Protein AF-A0A947IZR8-F1 (afdb_monomer_lite)

Secondary structure (DSSP, 8-state):
-HHHHHHHHHHHHHHHHHHSSTTHHHHHHHHHHTS---HHHHHHHHHHHHHHHHHHHHHHHHHTT---HHHHHHHHHHHHHHHHHHHHHHHHS-HHHHHHHHHHHHHHHHHHHHTT-

Foldseek 3Di:
DPVVVVVLLVVLLVVCLVVVVLSLVSQQCCCCVVVVDQSLVSNVVSVVSSVVSNVVSVVVCVVVVNDDPVVVVVCVVVVVVCVVVVNVVLVVDDSVVSVVVVVVVVVVVVVVVVVVD

Sequence (117 aa):
MGAELLLLGILGGIVGGLLGVGGGTIYVPALVLIYNMPQQLAQGIALAVMVPMSILGSYSYFKKGSIRQDLFWELVIGSICGALLGASLATALPGVLLRKIFSAVLVVLGLKMLSGK

pLDDT: mean 90.29, std 5.96, range [51.53, 96.12]

Structure (mmCIF, N/CA/C/O backbone):
data_AF-A0A947IZR8-F1
#
_entry.id   AF-A0A947IZR8-F1
#
loop_
_atom_site.group_PDB
_atom_site.id
_atom_site.type_symbol
_atom_site.label_atom_id
_atom_site.label_alt_id
_atom_site.label_comp_id
_atom_site.label_asym_id
_atom_site.label_entity_id
_atom_site.label_seq_id
_atom_site.pdbx_PDB_ins_code
_atom_site.Cartn_x
_atom_site.Cartn_y
_atom_site.Cartn_z
_atom_site.occupancy
_atom_site.B_iso_or_equiv
_atom_site.auth_seq_id
_atom_site.auth_comp_id
_atom_site.auth_asym_id
_atom_site.auth_atom_id
_atom_site.pdbx_PDB_model_num
ATOM 1 N N . MET A 1 1 ? 7.523 17.108 -15.015 1.00 60.50 1 MET A N 1
ATOM 2 C CA . MET A 1 1 ? 7.860 16.022 -14.068 1.00 60.50 1 MET A CA 1
ATOM 3 C C . MET A 1 1 ? 7.533 16.340 -12.604 1.00 60.50 1 MET A C 1
ATOM 5 O O . MET A 1 1 ? 6.909 15.503 -11.974 1.00 60.50 1 MET A O 1
ATOM 9 N N . GLY A 1 2 ? 7.890 17.508 -12.039 1.00 71.88 2 GLY A N 1
ATOM 10 C CA . GLY A 1 2 ? 7.636 17.794 -10.608 1.00 71.88 2 GLY A CA 1
ATOM 11 C C . GLY A 1 2 ? 6.169 18.060 -10.228 1.00 71.88 2 GLY A C 1
ATOM 12 O O . GLY A 1 2 ? 5.638 17.429 -9.318 1.00 71.88 2 GLY A O 1
ATOM 13 N N . ALA A 1 3 ? 5.491 18.965 -10.942 1.00 86.12 3 ALA A N 1
ATOM 14 C CA . ALA A 1 3 ? 4.117 19.367 -10.609 1.00 86.12 3 ALA A CA 1
ATOM 15 C C . ALA A 1 3 ? 3.080 18.248 -10.840 1.00 86.12 3 ALA A C 1
ATOM 17 O O . ALA A 1 3 ? 2.122 18.118 -10.085 1.00 86.12 3 ALA A O 1
ATOM 18 N N . GLU A 1 4 ? 3.296 17.407 -11.851 1.00 89.31 4 GLU A N 1
ATOM 19 C CA . GLU A 1 4 ? 2.401 16.293 -12.192 1.00 89.31 4 GLU A CA 1
ATOM 20 C C . GLU A 1 4 ? 2.427 15.194 -11.121 1.00 89.31 4 GLU A C 1
ATOM 22 O O . GLU A 1 4 ? 1.383 14.649 -10.773 1.00 89.31 4 GLU A O 1
ATOM 27 N N . LEU A 1 5 ? 3.602 14.911 -10.543 1.00 90.75 5 LEU A N 1
ATOM 28 C CA . LEU A 1 5 ? 3.740 13.950 -9.444 1.00 90.75 5 LEU A CA 1
ATOM 29 C C . LEU A 1 5 ? 3.123 14.480 -8.145 1.00 90.75 5 LEU A C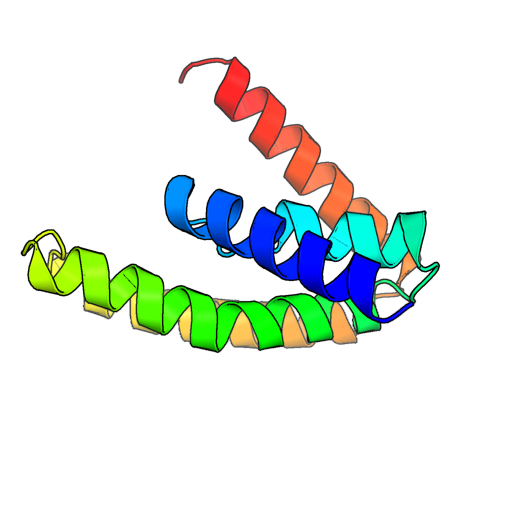 1
ATOM 31 O O . LEU A 1 5 ? 2.518 13.711 -7.402 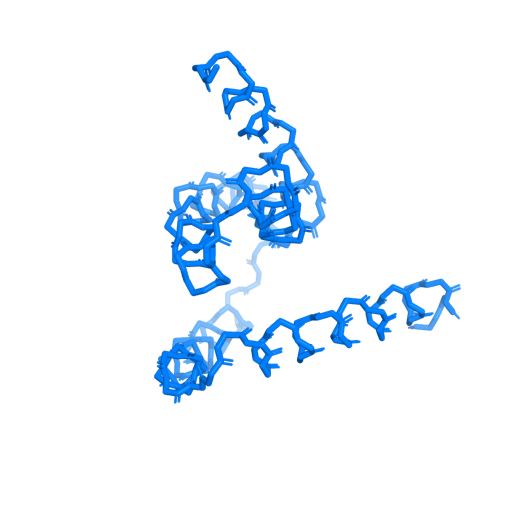1.00 90.75 5 LEU A O 1
ATOM 35 N N . LEU A 1 6 ? 3.223 15.790 -7.895 1.00 92.88 6 LEU A N 1
ATOM 36 C CA . LEU A 1 6 ? 2.510 16.451 -6.798 1.00 92.88 6 LEU A CA 1
ATOM 37 C C . LEU A 1 6 ? 0.995 16.304 -6.957 1.00 92.88 6 LEU A C 1
ATOM 39 O O . LEU A 1 6 ? 0.316 15.901 -6.015 1.00 92.88 6 LEU A O 1
ATOM 43 N N . LEU A 1 7 ? 0.472 16.574 -8.155 1.00 93.06 7 LEU A N 1
ATOM 44 C CA . LEU A 1 7 ? -0.949 16.415 -8.448 1.00 93.06 7 LEU A CA 1
ATOM 45 C C . LEU A 1 7 ? -1.390 14.954 -8.298 1.00 93.06 7 LEU A C 1
ATOM 47 O O . LEU A 1 7 ? -2.414 14.685 -7.674 1.00 93.06 7 LEU A O 1
ATOM 51 N N . LEU A 1 8 ? -0.596 14.008 -8.806 1.00 93.31 8 LEU A N 1
ATOM 52 C CA . LEU A 1 8 ? -0.850 12.580 -8.644 1.00 93.31 8 LEU A CA 1
ATOM 53 C C . LEU A 1 8 ? -0.866 12.176 -7.164 1.00 93.31 8 LEU A C 1
ATOM 55 O O . LEU A 1 8 ? -1.743 11.420 -6.759 1.00 93.31 8 LEU A O 1
ATOM 59 N N . GLY A 1 9 ? 0.056 12.704 -6.355 1.00 93.06 9 GLY A N 1
ATOM 60 C CA . GLY A 1 9 ? 0.100 12.505 -4.904 1.00 93.06 9 GLY A CA 1
ATOM 61 C C . GLY A 1 9 ? -1.136 13.051 -4.188 1.00 93.06 9 GLY A C 1
ATOM 62 O O . GLY A 1 9 ? -1.706 12.372 -3.339 1.00 93.06 9 GLY A O 1
ATOM 63 N N . ILE A 1 10 ? -1.604 14.244 -4.565 1.00 93.00 10 ILE A N 1
ATOM 64 C CA . ILE A 1 10 ? -2.833 14.836 -4.016 1.00 93.00 10 ILE A CA 1
ATOM 65 C C . ILE A 1 10 ? -4.046 13.975 -4.380 1.00 93.00 10 ILE A C 1
ATOM 67 O O . ILE A 1 10 ? -4.825 13.600 -3.504 1.00 93.00 10 ILE A O 1
ATOM 71 N N . LEU A 1 11 ? -4.196 13.622 -5.658 1.00 92.12 11 LEU A N 1
ATOM 72 C CA . LEU A 1 11 ? -5.319 12.818 -6.141 1.00 92.12 11 LEU A CA 1
ATOM 73 C C . LEU A 1 11 ? -5.314 11.419 -5.523 1.00 92.12 11 LEU A C 1
ATOM 75 O O . LEU A 1 11 ? -6.338 10.962 -5.017 1.00 92.12 11 LEU A O 1
ATOM 79 N N . GLY A 1 12 ? -4.160 10.754 -5.517 1.00 92.25 12 GLY A N 1
ATOM 80 C CA . GLY A 1 12 ? -3.997 9.444 -4.903 1.00 92.25 12 GLY A CA 1
ATOM 81 C C . GLY A 1 12 ? -4.253 9.482 -3.398 1.00 92.25 12 GLY A C 1
ATOM 82 O O . GLY A 1 12 ? -4.917 8.585 -2.883 1.00 92.25 12 GLY A O 1
ATOM 83 N N . GLY A 1 13 ? -3.820 10.548 -2.717 1.00 91.75 13 GLY A N 1
ATOM 84 C CA . GLY A 1 13 ? -4.091 10.825 -1.307 1.00 91.75 13 GLY A CA 1
ATOM 85 C C . GLY A 1 13 ? -5.583 10.964 -1.000 1.00 91.75 13 GLY A C 1
ATOM 86 O O . GLY A 1 13 ? -6.105 10.297 -0.108 1.00 91.75 13 GLY A O 1
ATOM 87 N N . ILE A 1 14 ? -6.293 11.782 -1.777 1.00 91.25 14 ILE A N 1
ATOM 88 C CA . ILE A 1 14 ? -7.742 11.970 -1.636 1.00 91.25 14 ILE A CA 1
ATOM 89 C C . ILE A 1 14 ? -8.466 10.640 -1.866 1.00 91.25 14 ILE A C 1
ATOM 91 O O . ILE A 1 14 ? -9.219 10.188 -1.006 1.00 91.25 14 ILE A O 1
ATOM 95 N N . VAL A 1 15 ? -8.201 9.971 -2.990 1.00 90.25 15 VAL A N 1
ATOM 96 C CA . VAL A 1 15 ? -8.883 8.721 -3.352 1.00 90.25 15 VAL A CA 1
ATOM 97 C C . VAL A 1 15 ? -8.593 7.618 -2.338 1.00 90.25 15 VAL A C 1
ATOM 99 O O . VAL A 1 15 ? -9.511 6.947 -1.873 1.00 90.25 15 VAL A O 1
ATOM 102 N N . GLY A 1 16 ? -7.331 7.424 -1.958 1.00 87.75 16 GLY A N 1
ATOM 103 C CA . GLY A 1 16 ? -6.972 6.369 -1.017 1.00 87.75 16 GLY A CA 1
ATOM 104 C C . GLY A 1 16 ? -7.447 6.641 0.412 1.00 87.75 16 GLY A C 1
ATOM 105 O O . GLY A 1 16 ? -7.713 5.680 1.127 1.00 87.75 16 GLY A O 1
ATOM 106 N N . GLY A 1 17 ? -7.592 7.907 0.820 1.00 86.88 17 GLY A N 1
ATOM 107 C CA . GLY A 1 17 ? -8.171 8.278 2.112 1.00 86.88 17 GLY A CA 1
ATOM 108 C C . GLY A 1 17 ? -9.692 8.103 2.151 1.00 86.88 17 GLY A C 1
ATOM 109 O O . GLY A 1 17 ? -10.226 7.623 3.149 1.00 86.88 17 GLY A O 1
ATOM 110 N N . LEU A 1 18 ? -10.381 8.435 1.052 1.00 87.00 18 LEU A N 1
ATOM 111 C CA . LEU A 1 18 ? -11.830 8.254 0.905 1.00 87.00 18 LEU A CA 1
ATOM 112 C C . LEU A 1 18 ? -12.229 6.777 0.829 1.00 87.00 18 LEU A C 1
ATOM 114 O O . LEU A 1 18 ? -13.193 6.367 1.464 1.00 87.00 18 LEU A O 1
ATOM 118 N N . LEU A 1 19 ? -11.494 5.986 0.045 1.00 86.31 19 LEU A N 1
ATOM 119 C CA . LEU A 1 19 ? -11.821 4.584 -0.222 1.00 86.31 19 LEU A CA 1
ATOM 120 C C . LEU A 1 19 ? -11.129 3.602 0.738 1.00 86.31 19 LEU A C 1
ATOM 122 O O . LEU A 1 19 ? -11.435 2.414 0.720 1.00 86.31 19 LEU A O 1
ATOM 126 N N . GLY A 1 20 ? -10.155 4.060 1.530 1.00 82.12 20 GLY A N 1
ATOM 127 C CA . GLY A 1 20 ? -9.390 3.220 2.459 1.00 82.12 20 GLY A CA 1
ATOM 128 C C . GLY A 1 20 ? -8.376 2.270 1.803 1.00 82.12 20 GLY A C 1
ATOM 129 O O . GLY A 1 20 ? -7.751 1.477 2.497 1.00 82.12 20 GLY A O 1
ATOM 130 N N . VAL A 1 21 ? -8.173 2.341 0.482 1.00 84.00 21 VAL A N 1
ATOM 131 C CA . VAL A 1 21 ? -7.275 1.437 -0.276 1.00 84.00 21 VAL A CA 1
ATOM 132 C C . VAL A 1 21 ? -5.821 1.930 -0.349 1.00 84.00 21 VAL A C 1
ATOM 134 O O . VAL A 1 21 ? -5.001 1.325 -1.035 1.00 84.00 21 VAL A O 1
ATOM 137 N N . GLY A 1 22 ? -5.495 3.067 0.281 1.00 78.25 22 GLY A N 1
ATOM 138 C CA . GLY A 1 22 ? -4.146 3.659 0.295 1.00 78.25 22 GLY A CA 1
ATOM 139 C C . GLY A 1 22 ? -3.653 4.216 -1.054 1.00 78.25 22 GLY A C 1
ATOM 140 O O . GLY A 1 22 ? -2.504 4.612 -1.190 1.00 78.25 22 GLY A O 1
ATOM 141 N N . GLY A 1 23 ? -4.504 4.280 -2.080 1.00 81.19 23 GLY A N 1
ATOM 142 C CA . GLY A 1 23 ? -4.180 4.950 -3.347 1.00 81.19 23 GLY A CA 1
ATOM 143 C C . GLY A 1 23 ? -3.321 4.126 -4.315 1.00 81.19 23 GLY A C 1
ATOM 144 O O . GLY A 1 23 ? -3.118 4.558 -5.448 1.00 81.19 23 GLY A O 1
ATOM 145 N N . GLY A 1 24 ? -2.885 2.914 -3.945 1.00 85.25 24 GLY A N 1
ATOM 146 C CA . GLY A 1 24 ? -2.104 2.023 -4.819 1.00 85.25 24 GLY A CA 1
ATOM 147 C C . GLY A 1 24 ? -2.794 1.698 -6.152 1.00 85.25 24 GLY A C 1
ATOM 148 O O . GLY A 1 24 ? -2.136 1.619 -7.189 1.00 85.25 24 GLY A O 1
ATOM 149 N N . THR A 1 25 ? -4.129 1.619 -6.151 1.00 87.06 25 THR A N 1
ATOM 150 C CA . THR A 1 25 ? -4.962 1.459 -7.357 1.00 87.06 25 THR A CA 1
ATOM 151 C C . THR A 1 25 ? -4.824 2.619 -8.347 1.00 87.06 25 THR A C 1
ATOM 153 O O . THR A 1 25 ? -5.051 2.426 -9.534 1.00 87.06 25 THR A O 1
ATOM 156 N N . ILE A 1 26 ? -4.428 3.809 -7.882 1.00 91.62 26 ILE A N 1
ATOM 157 C CA . ILE A 1 26 ? -4.169 4.989 -8.718 1.00 91.62 26 ILE A CA 1
ATOM 158 C C . ILE A 1 26 ? -2.674 5.109 -9.035 1.00 91.62 26 ILE A C 1
ATOM 160 O O . ILE A 1 26 ? -2.302 5.277 -10.195 1.00 91.62 26 ILE A O 1
ATOM 164 N N . TYR A 1 27 ? -1.808 4.976 -8.025 1.00 93.44 27 TYR A N 1
ATOM 165 C CA . TYR A 1 27 ? -0.365 5.166 -8.182 1.00 93.44 27 TYR A CA 1
ATOM 166 C C . TYR A 1 27 ? 0.271 4.150 -9.130 1.00 93.44 27 TYR A C 1
ATOM 168 O O . TYR A 1 27 ? 1.021 4.543 -10.020 1.00 93.44 27 TYR A O 1
ATOM 176 N N . VAL A 1 28 ? -0.034 2.856 -8.985 1.00 93.75 28 VAL A N 1
ATOM 177 C CA . VAL A 1 28 ? 0.623 1.812 -9.788 1.00 93.75 28 VAL A CA 1
ATOM 178 C C . VAL A 1 28 ? 0.297 1.961 -11.280 1.00 93.75 28 VAL A C 1
ATOM 180 O O . VAL A 1 28 ? 1.240 2.028 -12.070 1.00 93.75 28 VAL A O 1
ATOM 183 N N . PRO A 1 29 ? -0.977 2.083 -11.715 1.00 91.62 29 PRO A N 1
ATOM 184 C CA . PRO A 1 29 ? -1.280 2.309 -13.127 1.00 91.62 29 PRO A CA 1
ATOM 185 C C . PRO A 1 29 ? -0.719 3.626 -13.654 1.00 91.62 29 PRO A C 1
ATOM 187 O O . PRO A 1 29 ? -0.206 3.642 -14.767 1.00 91.62 29 PRO A O 1
ATOM 190 N N . ALA A 1 30 ? -0.773 4.713 -12.877 1.00 93.62 30 ALA A N 1
ATOM 191 C CA . ALA A 1 30 ? -0.240 5.999 -13.314 1.00 93.62 30 ALA A CA 1
ATOM 192 C C . ALA A 1 30 ? 1.273 5.919 -13.569 1.00 93.62 30 ALA A C 1
ATOM 194 O O . ALA A 1 30 ? 1.739 6.283 -14.646 1.00 93.62 30 ALA A O 1
ATOM 195 N N . LEU A 1 31 ? 2.042 5.369 -12.627 1.00 94.38 31 LEU A N 1
ATOM 196 C CA . LEU A 1 31 ? 3.494 5.228 -12.764 1.00 94.38 31 LEU A CA 1
ATOM 197 C C . LEU A 1 31 ? 3.885 4.288 -13.918 1.00 94.38 31 LEU A C 1
ATOM 199 O O . LEU A 1 31 ? 4.860 4.546 -14.621 1.00 94.38 31 LEU A O 1
ATOM 203 N N . VAL A 1 32 ? 3.114 3.226 -14.162 1.00 94.00 32 VAL A N 1
ATOM 204 C CA . VAL A 1 32 ? 3.402 2.269 -15.243 1.00 94.00 32 VAL A CA 1
ATOM 205 C C . VAL A 1 32 ? 2.976 2.794 -16.614 1.00 94.00 32 VAL A C 1
ATOM 207 O O . VAL A 1 32 ? 3.730 2.665 -17.572 1.00 94.00 32 VAL A O 1
ATOM 210 N N . LEU A 1 33 ? 1.775 3.360 -16.739 1.00 92.38 33 LEU A N 1
ATOM 211 C CA . LEU A 1 33 ? 1.195 3.739 -18.034 1.00 92.38 33 LEU A CA 1
ATOM 212 C C . LEU A 1 33 ? 1.624 5.135 -18.488 1.00 92.38 33 LEU A C 1
ATOM 214 O O . LEU A 1 33 ? 1.837 5.341 -19.678 1.00 92.38 33 LEU A O 1
ATOM 218 N N . ILE A 1 34 ? 1.738 6.084 -17.557 1.00 93.44 34 ILE A N 1
ATOM 219 C CA . ILE A 1 34 ? 2.052 7.486 -17.869 1.00 93.44 34 ILE A CA 1
ATOM 220 C C . ILE A 1 34 ? 3.564 7.698 -17.812 1.00 93.44 34 ILE A C 1
ATOM 222 O O . ILE A 1 34 ? 4.152 8.272 -18.724 1.00 93.44 34 ILE A O 1
ATOM 226 N N . TYR A 1 35 ? 4.210 7.185 -16.762 1.00 92.62 35 TYR A N 1
ATOM 227 C CA . TYR A 1 35 ? 5.645 7.383 -16.535 1.00 92.62 35 TYR A CA 1
ATOM 228 C C . TYR A 1 35 ? 6.520 6.235 -17.058 1.00 92.62 35 TYR A C 1
ATOM 230 O O . TYR A 1 35 ? 7.736 6.286 -16.890 1.00 92.62 35 TYR A O 1
ATOM 238 N N . ASN A 1 36 ? 5.930 5.217 -17.701 1.00 93.19 36 ASN A N 1
ATOM 239 C CA . ASN A 1 36 ? 6.633 4.059 -18.272 1.00 93.19 36 ASN A CA 1
ATOM 240 C C . ASN A 1 36 ? 7.587 3.356 -17.284 1.00 93.19 36 ASN A C 1
ATOM 242 O O . ASN A 1 36 ? 8.604 2.783 -17.680 1.00 93.19 36 ASN A O 1
ATOM 246 N N . MET A 1 37 ? 7.271 3.387 -15.985 1.00 94.00 37 MET A N 1
ATOM 247 C CA . MET A 1 37 ? 8.098 2.733 -14.976 1.00 94.00 37 MET A CA 1
ATOM 248 C C . MET A 1 37 ? 7.922 1.208 -15.010 1.00 94.00 37 MET A C 1
ATOM 250 O O . MET A 1 37 ? 6.813 0.712 -15.241 1.00 94.00 37 MET A O 1
ATOM 254 N N . PRO A 1 38 ? 8.980 0.438 -14.695 1.00 92.94 38 PRO A N 1
ATOM 255 C CA . PRO A 1 38 ? 8.853 -0.992 -14.454 1.00 92.94 38 PRO A CA 1
ATOM 256 C C . PRO A 1 38 ? 7.805 -1.285 -13.374 1.00 92.94 38 PRO A C 1
ATOM 258 O O . PRO A 1 38 ? 7.764 -0.615 -12.342 1.00 92.94 38 PRO A O 1
ATOM 261 N N . GLN A 1 39 ? 6.998 -2.330 -13.579 1.00 91.31 39 GLN A N 1
ATOM 262 C CA . GLN A 1 39 ? 5.905 -2.712 -12.672 1.00 91.31 39 GLN A CA 1
ATOM 263 C C . GLN A 1 39 ? 6.362 -2.840 -11.209 1.00 91.31 39 GLN A C 1
ATOM 265 O O . GLN A 1 39 ? 5.682 -2.363 -10.304 1.00 91.31 39 GLN A O 1
ATOM 270 N N . GLN A 1 40 ? 7.518 -3.469 -10.981 1.00 90.19 40 GLN A N 1
ATOM 271 C CA . GLN A 1 40 ? 8.073 -3.682 -9.641 1.00 90.19 40 GLN A CA 1
ATOM 272 C C . GLN A 1 40 ? 8.489 -2.361 -8.978 1.00 90.19 40 GLN A C 1
ATOM 274 O O . GLN A 1 40 ? 8.201 -2.148 -7.802 1.00 90.19 40 GLN A O 1
ATOM 279 N N . LEU A 1 41 ? 9.098 -1.445 -9.741 1.00 93.12 41 LEU A N 1
ATOM 280 C CA . LEU A 1 41 ? 9.482 -0.122 -9.248 1.00 93.12 41 LEU A CA 1
ATOM 281 C C . LEU A 1 41 ? 8.243 0.704 -8.877 1.00 93.12 41 LEU A C 1
ATOM 283 O O 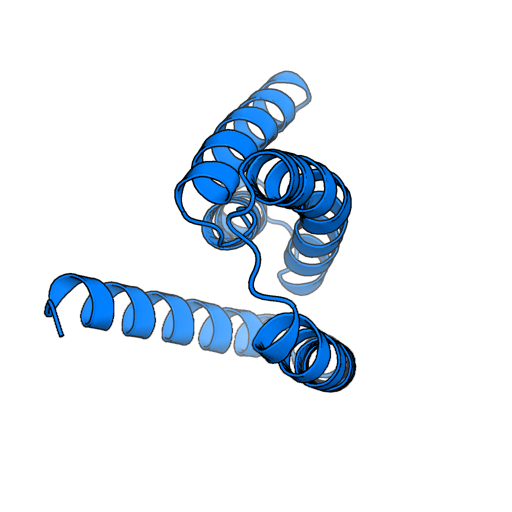. LEU A 1 41 ? 8.176 1.264 -7.785 1.00 93.12 41 LEU A O 1
ATOM 287 N N . ALA A 1 42 ? 7.240 0.728 -9.757 1.00 93.88 42 ALA A N 1
ATOM 288 C CA . ALA A 1 42 ? 5.985 1.432 -9.521 1.00 93.88 42 ALA A CA 1
ATOM 289 C C . ALA A 1 42 ? 5.250 0.915 -8.272 1.00 93.88 42 ALA A C 1
ATOM 291 O O . ALA A 1 42 ? 4.749 1.711 -7.479 1.00 93.88 42 ALA A O 1
ATOM 292 N N . GLN A 1 43 ? 5.216 -0.407 -8.066 1.00 92.25 43 GLN A N 1
ATOM 293 C CA . GLN A 1 43 ? 4.631 -1.002 -6.862 1.00 92.25 43 GLN A CA 1
ATOM 294 C C . GLN A 1 43 ? 5.412 -0.654 -5.596 1.00 92.25 43 GLN A C 1
ATOM 296 O O . GLN A 1 43 ? 4.794 -0.291 -4.599 1.00 92.25 43 GLN A O 1
ATOM 301 N N . GLY A 1 44 ? 6.746 -0.709 -5.634 1.00 93.00 44 GLY A N 1
ATOM 302 C CA . GLY A 1 44 ? 7.579 -0.330 -4.493 1.00 93.00 44 GLY A CA 1
ATOM 303 C C . GLY A 1 44 ? 7.348 1.120 -4.060 1.00 93.00 44 GLY A C 1
ATOM 304 O O . GLY A 1 44 ? 7.127 1.383 -2.879 1.00 93.00 44 GLY A O 1
ATOM 305 N N . ILE A 1 45 ? 7.311 2.051 -5.020 1.00 94.44 45 ILE A N 1
ATOM 306 C CA . ILE A 1 45 ? 7.016 3.467 -4.750 1.00 94.44 45 ILE A CA 1
ATOM 307 C C . ILE A 1 45 ? 5.599 3.626 -4.187 1.00 94.44 45 ILE A C 1
ATOM 309 O O . ILE A 1 45 ? 5.416 4.317 -3.188 1.00 94.44 45 ILE A O 1
ATOM 313 N N . ALA A 1 46 ? 4.599 2.968 -4.783 1.00 93.69 46 ALA A N 1
ATOM 314 C CA . ALA A 1 46 ? 3.221 3.042 -4.305 1.00 93.69 46 ALA A CA 1
ATOM 315 C C . ALA A 1 46 ? 3.087 2.547 -2.854 1.00 93.69 46 ALA A C 1
ATOM 317 O O . ALA A 1 46 ? 2.473 3.231 -2.038 1.00 93.69 46 ALA A O 1
ATOM 318 N N . LEU A 1 47 ? 3.711 1.413 -2.510 1.00 93.12 47 LEU A N 1
ATOM 319 C CA . LEU A 1 47 ? 3.732 0.886 -1.141 1.00 93.12 47 LEU A CA 1
ATOM 320 C C . LEU A 1 47 ? 4.427 1.846 -0.168 1.00 93.12 47 LEU A C 1
ATOM 322 O O . LEU A 1 47 ? 3.925 2.070 0.930 1.00 93.12 47 LEU A O 1
ATOM 326 N N . ALA A 1 48 ? 5.544 2.456 -0.570 1.00 94.25 48 ALA A N 1
ATOM 327 C CA . ALA A 1 48 ? 6.244 3.431 0.262 1.00 94.25 48 ALA A CA 1
ATOM 328 C C . ALA A 1 48 ? 5.383 4.675 0.544 1.00 94.25 48 ALA A C 1
ATOM 330 O O . ALA A 1 48 ? 5.316 5.130 1.683 1.00 94.25 48 ALA A O 1
ATOM 331 N N . VAL A 1 49 ? 4.676 5.193 -0.467 1.00 93.50 49 VAL A N 1
ATOM 332 C CA . VAL A 1 49 ? 3.753 6.336 -0.324 1.00 93.50 49 VAL A CA 1
ATOM 333 C C . VAL A 1 49 ? 2.533 5.977 0.533 1.00 93.50 49 VAL A C 1
ATOM 335 O O . VAL A 1 49 ? 2.042 6.809 1.299 1.00 93.50 49 VAL A O 1
ATOM 338 N N . MET A 1 50 ? 2.066 4.728 0.459 1.00 92.94 50 MET A N 1
ATOM 339 C CA . MET A 1 50 ? 0.937 4.228 1.246 1.00 92.94 50 MET A CA 1
ATOM 340 C C . MET A 1 50 ? 1.184 4.267 2.755 1.00 92.94 50 MET A C 1
ATOM 342 O O . MET A 1 50 ? 0.223 4.445 3.500 1.00 92.94 50 MET A O 1
ATOM 346 N N . VAL A 1 51 ? 2.428 4.125 3.224 1.00 92.94 51 VAL A N 1
ATOM 347 C CA . VAL A 1 51 ? 2.750 4.095 4.662 1.00 92.94 51 VAL A CA 1
ATOM 348 C C . VAL A 1 51 ? 2.379 5.405 5.374 1.00 92.94 51 VAL A C 1
ATOM 350 O O . VAL A 1 51 ? 1.483 5.370 6.222 1.00 92.94 51 VAL A O 1
ATOM 353 N N . PRO A 1 52 ? 2.981 6.572 5.053 1.00 92.69 52 PRO A N 1
ATOM 354 C CA . PRO A 1 52 ? 2.633 7.826 5.722 1.00 92.69 52 PRO A CA 1
ATOM 355 C C . PRO A 1 52 ? 1.165 8.204 5.496 1.00 92.69 52 PRO A C 1
ATOM 357 O O . PRO A 1 52 ? 0.500 8.701 6.404 1.00 92.69 52 PRO A O 1
ATOM 360 N N . MET A 1 53 ? 0.629 7.904 4.312 1.00 91.44 53 MET A N 1
ATOM 361 C CA . MET A 1 53 ? -0.769 8.147 3.978 1.00 91.44 53 MET A CA 1
ATOM 362 C C . MET A 1 53 ? -1.732 7.356 4.876 1.00 91.44 53 MET A C 1
ATOM 364 O O . MET A 1 53 ? -2.685 7.920 5.414 1.00 91.44 53 MET A O 1
ATOM 368 N N . SER A 1 54 ? -1.478 6.061 5.066 1.00 90.75 54 SER A N 1
ATOM 369 C CA . SER A 1 54 ? -2.325 5.187 5.882 1.00 90.75 54 SER A CA 1
ATOM 370 C C . SER A 1 54 ? -2.204 5.515 7.365 1.00 90.75 54 SER A C 1
ATOM 372 O O . SER A 1 54 ? -3.198 5.431 8.082 1.00 90.75 54 SER A O 1
ATOM 374 N N . ILE A 1 55 ? -1.030 5.953 7.832 1.00 91.56 55 ILE A N 1
ATOM 375 C CA . ILE A 1 55 ? -0.843 6.444 9.205 1.00 91.56 55 ILE A CA 1
ATOM 376 C C . ILE A 1 55 ? -1.740 7.664 9.457 1.00 91.56 55 ILE A C 1
ATOM 378 O O . ILE A 1 55 ? -2.520 7.673 10.406 1.00 91.56 55 ILE A O 1
ATOM 382 N N . LEU A 1 56 ? -1.696 8.672 8.582 1.00 91.69 56 LEU A N 1
ATOM 383 C CA . LEU A 1 56 ? -2.505 9.887 8.740 1.00 91.69 56 LEU A CA 1
ATOM 384 C C . LEU A 1 56 ? -4.013 9.615 8.589 1.00 91.69 56 LEU A C 1
ATOM 386 O O . LEU A 1 56 ? -4.830 10.145 9.351 1.00 91.69 56 LEU A O 1
ATOM 390 N N . GLY A 1 57 ? -4.388 8.758 7.634 1.00 89.81 57 GLY A N 1
ATOM 391 C CA . GLY A 1 57 ? -5.773 8.333 7.431 1.00 89.81 57 GLY A CA 1
ATOM 392 C C . GLY A 1 57 ? -6.317 7.571 8.640 1.00 89.81 57 GLY A C 1
ATOM 393 O O . GLY A 1 57 ? -7.339 7.956 9.206 1.00 89.81 57 GLY A O 1
ATOM 394 N N . SER A 1 58 ? -5.604 6.536 9.091 1.00 89.75 58 SER A N 1
ATOM 395 C CA . SER A 1 58 ? -5.996 5.730 10.255 1.00 89.75 58 SER A CA 1
ATOM 396 C C . SER A 1 58 ? -6.062 6.556 11.536 1.00 89.75 58 SER A C 1
ATOM 398 O O . SER A 1 58 ? -7.025 6.410 12.283 1.00 89.75 58 SER A O 1
ATOM 400 N N . TYR A 1 59 ? -5.130 7.489 11.757 1.00 90.75 59 TYR A N 1
ATOM 401 C CA . TYR A 1 59 ? -5.183 8.414 12.891 1.00 90.75 59 TYR A CA 1
ATOM 402 C C . TYR A 1 59 ? 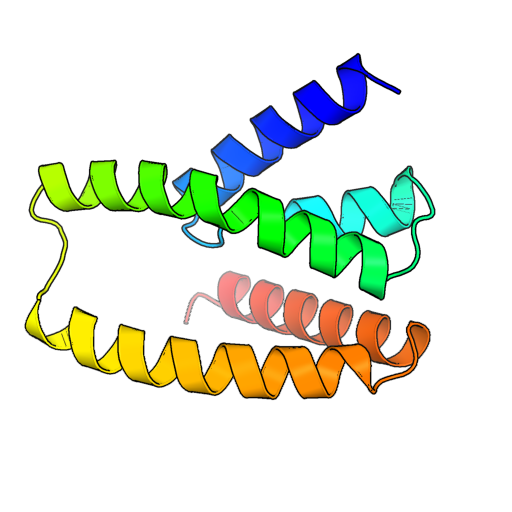-6.484 9.231 12.912 1.00 90.75 59 TYR A C 1
ATOM 404 O O . TYR A 1 59 ? -7.108 9.400 13.963 1.00 90.75 59 TYR A O 1
ATOM 412 N N . SER A 1 60 ? -6.948 9.683 11.744 1.00 90.50 60 SER A N 1
ATOM 413 C CA . SER A 1 60 ? -8.204 10.432 11.627 1.00 90.50 60 SER A CA 1
ATOM 414 C C . SER A 1 60 ? -9.427 9.588 12.014 1.00 90.50 60 SER A C 1
ATOM 416 O O . SER A 1 60 ? -10.338 10.098 12.669 1.00 90.50 60 SER A O 1
ATOM 418 N N . TYR A 1 61 ? -9.442 8.296 11.669 1.00 89.50 61 TYR A N 1
ATOM 419 C CA . TYR A 1 61 ? -10.501 7.359 12.077 1.00 89.50 61 TYR A CA 1
ATOM 420 C C . TYR A 1 61 ? -10.383 6.926 13.542 1.00 89.50 61 TYR A C 1
ATOM 422 O O . TYR A 1 61 ? -11.397 6.792 14.229 1.00 89.50 61 TYR A O 1
ATOM 430 N N . PHE A 1 62 ? -9.158 6.771 14.048 1.00 88.56 62 PHE A N 1
ATOM 431 C CA . PHE A 1 62 ? -8.891 6.472 15.452 1.00 88.56 62 PHE A CA 1
ATOM 432 C C . PHE A 1 62 ? -9.444 7.571 16.358 1.00 88.56 62 PHE A C 1
ATOM 434 O O . PHE A 1 62 ? -10.171 7.285 17.306 1.00 88.56 62 PHE A O 1
ATOM 441 N N . LYS A 1 63 ? -9.197 8.843 16.012 1.00 91.69 63 LYS A N 1
ATOM 442 C CA . LYS A 1 63 ? -9.723 9.997 16.756 1.00 91.69 63 LYS A CA 1
ATOM 443 C C . LYS A 1 63 ? -11.257 10.038 16.796 1.00 91.69 63 LYS A C 1
ATOM 445 O O . LYS A 1 63 ? -11.827 10.585 17.733 1.00 91.69 63 LYS A O 1
ATOM 450 N N . LYS A 1 64 ? -11.931 9.451 15.802 1.00 91.94 64 LYS A N 1
ATOM 451 C CA . LYS A 1 64 ? -13.397 9.321 15.755 1.00 91.94 64 LYS A CA 1
ATOM 452 C C . LYS A 1 64 ? -13.932 8.102 16.519 1.00 91.94 64 LYS A C 1
ATOM 454 O O . LYS A 1 64 ? -15.135 7.863 16.490 1.00 91.94 64 LYS A O 1
ATOM 459 N N . GLY A 1 65 ? -13.070 7.313 17.165 1.00 87.56 65 GLY A N 1
ATOM 460 C CA . GLY A 1 65 ? -13.466 6.087 17.862 1.00 87.56 65 GLY A CA 1
ATOM 461 C C . GLY A 1 65 ? -13.946 4.976 16.923 1.00 87.56 65 GLY A C 1
ATOM 462 O O . GLY A 1 65 ? -14.614 4.048 17.361 1.00 87.56 65 GLY A O 1
ATOM 463 N N . SER A 1 66 ? -13.630 5.056 15.626 1.00 86.75 66 SER A N 1
ATOM 464 C CA . SER A 1 66 ? -14.132 4.128 14.600 1.00 86.75 66 SER A CA 1
ATOM 465 C C . SER A 1 66 ? -13.262 2.876 14.425 1.00 86.75 66 SER A C 1
ATOM 467 O O . SER A 1 66 ? -13.349 2.211 13.396 1.00 86.75 66 SER A O 1
ATOM 469 N N . ILE A 1 67 ? -12.401 2.559 15.398 1.00 87.88 67 ILE A N 1
ATOM 470 C CA . ILE A 1 67 ? -11.491 1.408 15.344 1.00 87.88 67 ILE A CA 1
ATOM 471 C C . ILE A 1 67 ? -11.856 0.422 16.449 1.00 87.88 67 ILE A C 1
ATOM 473 O O . ILE A 1 67 ? -11.674 0.689 17.635 1.00 87.88 67 ILE A O 1
ATOM 477 N N . ARG A 1 68 ? -12.347 -0.743 16.028 1.00 89.88 68 ARG A N 1
ATOM 478 C CA . ARG A 1 68 ? -12.595 -1.899 16.888 1.00 89.88 68 ARG A CA 1
ATOM 479 C C . ARG A 1 68 ? -11.281 -2.609 17.196 1.00 89.88 68 ARG A C 1
ATOM 481 O O . ARG A 1 68 ? -10.663 -3.173 16.296 1.00 89.88 68 ARG A O 1
ATOM 488 N N . GLN A 1 69 ? -10.841 -2.536 18.451 1.00 85.69 69 GLN A N 1
ATOM 489 C CA . GLN A 1 69 ? -9.541 -3.072 18.875 1.00 85.69 69 GLN A CA 1
ATOM 490 C C . GLN A 1 69 ? -9.460 -4.598 18.795 1.00 85.69 69 GLN A C 1
ATOM 492 O O . GLN A 1 69 ? -8.384 -5.140 18.562 1.00 85.69 69 GLN A O 1
ATOM 497 N N . ASP A 1 70 ? -10.598 -5.268 18.938 1.00 87.38 70 ASP A N 1
ATOM 498 C CA . ASP A 1 70 ? -10.740 -6.713 18.822 1.00 87.38 70 ASP A CA 1
ATOM 499 C C . ASP A 1 70 ? -10.348 -7.208 17.421 1.00 87.38 70 ASP A C 1
ATOM 501 O O . ASP A 1 70 ? -9.437 -8.020 17.300 1.00 87.38 70 ASP A O 1
ATOM 505 N N . LEU A 1 71 ? -10.911 -6.625 16.356 1.00 90.69 71 LEU A N 1
ATOM 506 C CA . LEU A 1 71 ? -10.542 -6.990 14.979 1.00 90.69 71 LEU A CA 1
ATOM 507 C C . LEU A 1 71 ? -9.163 -6.451 14.580 1.00 90.69 71 LEU A C 1
ATOM 509 O O . LEU A 1 71 ? -8.505 -6.999 13.694 1.00 90.69 71 LEU A O 1
ATOM 513 N N . PHE A 1 72 ? -8.740 -5.341 15.187 1.00 90.94 72 PHE A N 1
ATOM 514 C CA . PHE A 1 72 ? -7.525 -4.636 14.799 1.00 90.94 72 PHE A CA 1
ATOM 515 C C . PHE A 1 72 ? -6.289 -5.531 14.900 1.00 90.94 72 PHE A C 1
ATOM 517 O O . PHE A 1 72 ? -5.515 -5.600 13.948 1.00 90.94 72 PHE A O 1
ATOM 524 N N . TRP A 1 73 ? -6.105 -6.240 16.016 1.00 90.88 73 TRP A N 1
ATOM 525 C CA . TRP A 1 73 ? -4.874 -7.003 16.236 1.00 90.88 73 TRP A CA 1
ATOM 526 C C . TRP A 1 73 ? -4.779 -8.249 15.350 1.00 90.88 73 TRP A C 1
ATOM 528 O O . TRP A 1 73 ? -3.717 -8.533 14.793 1.00 90.88 73 TRP A O 1
ATOM 538 N N . GLU A 1 74 ? -5.901 -8.941 15.143 1.00 93.12 74 GLU A N 1
ATOM 539 C CA . GLU A 1 74 ? -5.988 -10.085 14.228 1.00 93.12 74 GLU A CA 1
ATOM 540 C C . GLU A 1 74 ? -5.651 -9.668 12.789 1.00 93.12 74 GLU A C 1
ATOM 542 O O . GLU A 1 74 ? -4.836 -10.307 12.116 1.00 93.12 74 GLU A O 1
ATOM 547 N N . LEU A 1 75 ? -6.214 -8.539 12.341 1.00 93.69 75 LEU A N 1
ATOM 548 C CA . LEU A 1 75 ? -5.933 -7.980 11.021 1.00 93.69 75 LEU A CA 1
ATOM 549 C C . LEU A 1 75 ? -4.490 -7.499 10.894 1.00 93.69 75 LEU A C 1
ATOM 551 O O . LEU A 1 75 ? -3.897 -7.698 9.837 1.00 93.69 75 LEU A O 1
ATOM 555 N N . VAL A 1 76 ? -3.903 -6.897 11.931 1.00 93.56 76 VAL A N 1
ATOM 556 C CA . VAL A 1 76 ? -2.503 -6.443 11.909 1.00 93.56 76 VAL A CA 1
ATOM 557 C C . VAL A 1 76 ? -1.559 -7.625 11.714 1.00 93.56 76 VAL A C 1
ATOM 559 O O . VAL A 1 76 ? -0.739 -7.597 10.797 1.00 93.56 76 VAL A O 1
ATOM 562 N N . ILE A 1 77 ? -1.697 -8.682 12.518 1.00 94.31 77 ILE A N 1
ATOM 563 C CA . ILE A 1 77 ? -0.818 -9.856 12.436 1.00 94.31 77 ILE A CA 1
ATOM 564 C C . ILE A 1 77 ? -0.963 -10.527 11.065 1.00 94.31 77 ILE A C 1
ATOM 566 O O . ILE A 1 77 ? 0.035 -10.751 10.375 1.00 94.31 77 ILE A O 1
ATOM 570 N N . GLY A 1 78 ? -2.204 -10.778 10.632 1.00 96.12 78 GLY A N 1
ATOM 571 C CA . GLY A 1 78 ? -2.476 -11.375 9.325 1.00 96.12 78 GLY A CA 1
ATOM 572 C C . GLY A 1 78 ? -1.949 -10.526 8.165 1.00 96.12 78 GLY A C 1
ATOM 573 O O . GLY A 1 78 ? -1.352 -11.060 7.229 1.00 96.12 78 GLY A O 1
ATOM 574 N N . SER A 1 79 ? -2.097 -9.201 8.248 1.00 93.44 79 SER A N 1
ATOM 575 C CA . SER A 1 79 ? -1.620 -8.270 7.219 1.00 93.44 79 SER A CA 1
ATOM 576 C C . SER A 1 79 ? -0.101 -8.209 7.155 1.00 93.44 79 SER A C 1
ATOM 578 O O . SER A 1 79 ? 0.436 -8.160 6.056 1.00 93.44 79 SER A O 1
ATOM 580 N N . ILE A 1 80 ? 0.607 -8.250 8.288 1.00 95.12 80 ILE A N 1
ATOM 581 C CA . ILE A 1 80 ? 2.077 -8.275 8.300 1.00 95.12 80 ILE A CA 1
ATOM 582 C C . ILE A 1 80 ? 2.577 -9.557 7.633 1.00 95.12 80 ILE A C 1
ATOM 584 O O . ILE A 1 80 ? 3.373 -9.490 6.698 1.00 95.12 80 ILE A O 1
ATOM 588 N N . CYS A 1 81 ? 2.072 -10.722 8.050 1.00 95.75 81 CYS A N 1
ATOM 589 C CA . CYS A 1 81 ? 2.462 -11.998 7.450 1.00 95.75 81 CYS A CA 1
ATOM 590 C C . CYS A 1 81 ? 2.139 -12.042 5.948 1.00 95.75 81 CYS A C 1
ATOM 592 O O . CYS A 1 81 ? 2.995 -12.396 5.136 1.00 95.75 81 CYS A O 1
ATOM 594 N N . GLY A 1 82 ? 0.926 -11.631 5.571 1.00 95.56 82 GLY A N 1
ATOM 595 C CA . GLY A 1 82 ? 0.488 -11.581 4.180 1.00 95.56 82 GLY A CA 1
ATOM 596 C C . GLY A 1 82 ? 1.293 -10.596 3.331 1.00 95.56 82 GLY A C 1
ATOM 597 O O . GLY A 1 82 ? 1.650 -10.923 2.202 1.00 95.56 82 GLY A O 1
ATOM 598 N N . ALA A 1 83 ? 1.632 -9.421 3.868 1.00 93.62 83 ALA A N 1
ATOM 599 C CA . ALA A 1 83 ? 2.431 -8.417 3.171 1.00 93.62 83 ALA A CA 1
ATOM 600 C C . ALA A 1 83 ? 3.866 -8.893 2.936 1.00 93.62 83 ALA A C 1
ATOM 602 O O . ALA A 1 83 ? 4.383 -8.705 1.839 1.00 93.62 83 ALA A O 1
ATOM 603 N N . LEU A 1 84 ? 4.492 -9.545 3.922 1.00 94.19 84 LEU A N 1
ATOM 604 C CA . LEU A 1 84 ? 5.838 -10.104 3.769 1.00 94.19 84 LEU A CA 1
ATOM 605 C C . LEU A 1 84 ? 5.861 -11.192 2.689 1.00 94.19 84 LEU A C 1
ATOM 607 O O . LEU A 1 84 ? 6.653 -11.108 1.752 1.00 94.19 84 LEU A O 1
ATOM 611 N N . LEU A 1 85 ? 4.944 -12.163 2.764 1.00 94.94 85 LEU A N 1
ATOM 612 C CA . LEU A 1 85 ? 4.839 -13.231 1.764 1.00 94.94 85 LEU A CA 1
ATOM 613 C C . LEU A 1 85 ? 4.502 -12.682 0.372 1.00 94.94 85 LEU A C 1
ATOM 615 O O . LEU A 1 85 ? 5.124 -13.062 -0.621 1.00 94.94 85 LEU A O 1
ATOM 619 N N . GLY A 1 86 ? 3.539 -11.763 0.298 1.00 92.88 86 GLY A N 1
ATOM 620 C CA . GLY A 1 86 ? 3.114 -11.132 -0.945 1.00 92.88 86 GLY A CA 1
ATOM 621 C C . GLY A 1 86 ? 4.224 -10.307 -1.593 1.00 92.88 86 GLY A C 1
ATOM 622 O O . GLY A 1 86 ? 4.422 -10.409 -2.801 1.00 92.88 86 GLY A O 1
ATOM 623 N N . ALA A 1 87 ? 4.988 -9.543 -0.806 1.00 91.62 87 ALA A N 1
ATOM 624 C CA . ALA A 1 87 ? 6.122 -8.767 -1.298 1.00 91.62 87 ALA A CA 1
ATOM 625 C C . ALA A 1 87 ? 7.246 -9.675 -1.811 1.00 91.62 87 ALA A C 1
ATOM 627 O O . ALA A 1 87 ? 7.746 -9.444 -2.910 1.00 91.62 87 ALA A O 1
ATOM 628 N N . SER A 1 88 ? 7.600 -10.734 -1.073 1.00 92.12 88 SER A N 1
ATOM 629 C CA . SER A 1 88 ? 8.600 -11.715 -1.516 1.00 92.12 88 SER A CA 1
ATOM 630 C C . SER A 1 88 ? 8.191 -12.422 -2.809 1.00 92.12 88 SER A C 1
ATOM 632 O O . SER A 1 88 ? 9.023 -12.625 -3.691 1.00 92.12 88 SER A O 1
ATOM 634 N N . LEU A 1 89 ? 6.910 -12.769 -2.962 1.00 92.12 89 LEU A N 1
ATOM 635 C CA . LEU A 1 89 ? 6.419 -13.365 -4.202 1.00 92.12 89 LEU A CA 1
ATOM 636 C C . LEU A 1 89 ? 6.424 -12.347 -5.352 1.00 92.12 89 LEU A C 1
ATOM 638 O O . LEU A 1 89 ? 6.849 -12.669 -6.458 1.00 92.12 89 LEU A O 1
ATOM 642 N N . ALA A 1 90 ? 5.997 -11.107 -5.104 1.00 89.06 90 ALA A N 1
ATOM 643 C CA . ALA A 1 90 ? 5.951 -10.060 -6.123 1.00 89.06 90 ALA A CA 1
ATOM 644 C C . ALA A 1 90 ? 7.341 -9.706 -6.677 1.00 89.06 90 ALA A C 1
ATOM 646 O O . ALA A 1 90 ? 7.484 -9.489 -7.882 1.00 89.06 90 ALA A O 1
ATOM 647 N N . THR A 1 91 ? 8.376 -9.681 -5.832 1.00 89.62 91 THR A N 1
ATOM 648 C CA . THR A 1 91 ? 9.754 -9.416 -6.277 1.00 89.62 91 THR A CA 1
ATOM 649 C C . THR A 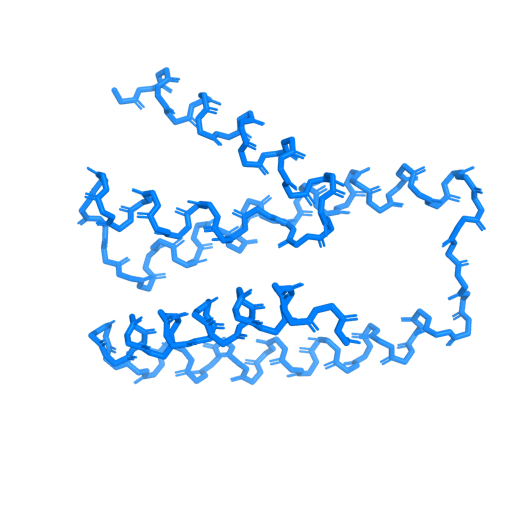1 91 ? 10.364 -10.587 -7.048 1.00 89.62 91 THR A C 1
ATOM 651 O O . THR A 1 91 ? 11.212 -10.358 -7.908 1.00 89.62 91 THR A O 1
ATOM 654 N N . ALA A 1 92 ? 9.899 -11.818 -6.815 1.00 91.44 92 ALA A N 1
ATOM 655 C CA . ALA A 1 92 ? 10.341 -13.006 -7.546 1.00 91.44 92 ALA A CA 1
ATOM 656 C C . ALA A 1 92 ? 9.675 -13.177 -8.929 1.00 91.44 92 ALA A C 1
ATOM 658 O O . ALA A 1 92 ? 10.187 -13.912 -9.774 1.00 91.44 92 ALA A O 1
ATOM 659 N N . LEU A 1 93 ? 8.534 -12.525 -9.183 1.00 91.62 93 LEU A N 1
ATOM 660 C CA . LEU A 1 93 ? 7.791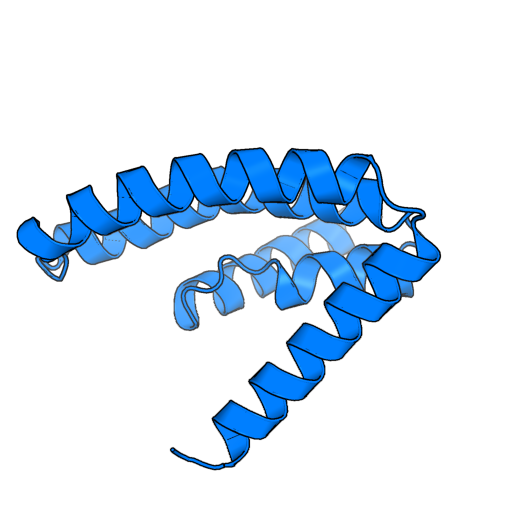 -12.674 -10.437 1.00 91.62 93 LEU A CA 1
ATOM 661 C C . LEU A 1 93 ? 8.309 -11.750 -11.555 1.00 91.62 93 LEU A C 1
ATOM 663 O O . LEU A 1 93 ? 8.635 -10.588 -11.302 1.00 91.62 93 LEU A O 1
ATOM 667 N N . PRO A 1 94 ? 8.272 -12.193 -12.828 1.00 92.94 94 PRO A N 1
ATOM 668 C CA . PRO A 1 94 ? 8.517 -11.314 -13.967 1.00 92.94 94 PRO A CA 1
ATOM 669 C C . PRO A 1 94 ? 7.517 -10.152 -14.010 1.00 92.94 94 PRO A C 1
ATOM 671 O O . PRO A 1 94 ? 6.310 -10.353 -13.843 1.00 92.94 94 PRO A O 1
ATOM 674 N N . GLY A 1 95 ? 7.988 -8.943 -14.336 1.00 89.25 95 GLY A N 1
ATOM 675 C CA . GLY A 1 95 ? 7.155 -7.731 -14.336 1.00 89.25 95 GLY A CA 1
ATOM 676 C C . GLY A 1 95 ? 5.890 -7.826 -15.202 1.00 89.25 95 GLY A C 1
ATOM 677 O O . GLY A 1 95 ? 4.847 -7.294 -14.827 1.00 89.25 95 GLY A O 1
ATOM 678 N N . VAL A 1 96 ? 5.940 -8.561 -16.321 1.00 90.69 96 VAL A N 1
ATOM 679 C CA . VAL A 1 96 ? 4.773 -8.806 -17.191 1.00 90.69 96 VAL A CA 1
ATOM 680 C C . VAL A 1 96 ? 3.708 -9.646 -16.484 1.00 90.69 96 VAL A C 1
ATOM 682 O O . VAL A 1 96 ? 2.519 -9.338 -16.573 1.00 90.69 96 VAL A O 1
ATOM 685 N N . LEU A 1 97 ? 4.118 -10.699 -15.772 1.00 92.75 97 LEU A N 1
ATOM 686 C CA . LEU A 1 97 ? 3.199 -11.572 -15.046 1.00 92.75 97 LEU A CA 1
ATOM 687 C C . LEU A 1 97 ? 2.597 -10.836 -13.846 1.00 92.75 97 LEU A C 1
ATOM 689 O O . LEU A 1 97 ? 1.385 -10.870 -13.655 1.00 92.75 97 LEU A O 1
ATOM 693 N N . LEU A 1 98 ? 3.420 -10.088 -13.111 1.00 90.69 98 LEU A N 1
ATOM 694 C CA . LEU A 1 98 ? 2.973 -9.254 -11.998 1.00 90.69 98 LEU A CA 1
ATOM 695 C C . LEU A 1 98 ? 1.957 -8.194 -12.446 1.00 90.69 98 LEU A C 1
ATOM 697 O O . LEU A 1 98 ? 0.939 -7.992 -11.785 1.00 90.69 98 LEU A O 1
ATOM 701 N N . ARG A 1 99 ? 2.186 -7.570 -13.609 1.00 89.75 99 ARG A N 1
ATOM 702 C CA . ARG A 1 99 ? 1.236 -6.637 -14.226 1.00 89.75 99 ARG A CA 1
ATOM 703 C C . ARG A 1 99 ? -0.083 -7.326 -14.570 1.00 89.75 99 ARG A C 1
ATOM 705 O O . ARG A 1 99 ? -1.132 -6.792 -14.232 1.00 89.75 99 ARG A O 1
ATOM 712 N N . LYS A 1 100 ? -0.049 -8.513 -15.190 1.00 92.81 100 LYS A N 1
ATOM 713 C CA . LYS A 1 100 ? -1.264 -9.289 -15.504 1.00 92.81 100 LYS A CA 1
ATOM 714 C C . LYS A 1 100 ? -2.059 -9.647 -14.248 1.00 92.81 100 LYS A C 1
ATOM 716 O O . LYS A 1 100 ? -3.270 -9.452 -14.239 1.00 92.81 100 LYS A O 1
ATOM 721 N N . ILE A 1 101 ? -1.386 -10.126 -13.199 1.00 92.75 101 ILE A N 1
ATOM 722 C CA . ILE A 1 101 ? -2.019 -10.456 -11.914 1.00 92.75 101 ILE A CA 1
ATOM 723 C C . ILE A 1 101 ? -2.676 -9.208 -11.321 1.00 92.75 101 ILE A C 1
ATOM 725 O O . ILE A 1 101 ? -3.860 -9.235 -10.996 1.00 92.75 101 ILE A O 1
ATOM 729 N N . PHE A 1 102 ? -1.940 -8.097 -11.243 1.00 89.38 102 PHE A N 1
ATOM 730 C CA . PHE A 1 102 ? -2.463 -6.836 -10.722 1.00 89.38 102 PHE A CA 1
ATOM 731 C C . PHE A 1 102 ? -3.687 -6.349 -11.513 1.00 89.38 102 PHE A C 1
ATOM 733 O O . PHE A 1 102 ? -4.714 -6.021 -10.923 1.00 89.38 102 PHE A O 1
ATOM 740 N N . SER A 1 103 ? -3.619 -6.367 -12.848 1.00 90.19 103 SER A N 1
ATOM 741 C CA . SER A 1 103 ? -4.747 -6.001 -13.710 1.00 90.19 103 SER A CA 1
ATOM 742 C C . SER A 1 103 ? -5.961 -6.910 -13.507 1.00 90.19 103 SER A C 1
ATOM 744 O O . SER A 1 103 ? -7.075 -6.403 -13.403 1.00 90.19 103 SER A O 1
ATOM 746 N N . ALA A 1 104 ? -5.768 -8.228 -13.407 1.00 94.69 104 ALA A N 1
ATOM 747 C CA . ALA A 1 104 ? -6.859 -9.169 -13.164 1.00 94.69 104 ALA A CA 1
ATOM 748 C C . ALA A 1 104 ? -7.542 -8.910 -11.812 1.00 94.69 104 ALA A C 1
ATOM 750 O O . ALA A 1 104 ? -8.769 -8.861 -11.748 1.00 94.69 104 ALA A O 1
ATOM 751 N N . VAL A 1 105 ? -6.760 -8.670 -10.753 1.00 91.94 105 VAL A N 1
ATOM 752 C CA . VAL A 1 105 ? -7.287 -8.324 -9.424 1.00 91.94 105 VAL A CA 1
ATOM 753 C C . VAL A 1 105 ? -8.125 -7.047 -9.485 1.00 91.94 105 VAL A C 1
ATOM 755 O O . VAL A 1 105 ? -9.242 -7.038 -8.975 1.00 91.94 105 VAL A O 1
ATOM 758 N N . LEU A 1 106 ? -7.643 -5.993 -10.153 1.00 90.62 106 LEU A N 1
ATOM 759 C CA . LEU A 1 106 ? -8.406 -4.748 -10.296 1.00 90.62 106 LEU A CA 1
ATOM 760 C C . LEU A 1 106 ? -9.726 -4.942 -11.048 1.00 90.62 106 LEU A C 1
ATOM 762 O O . LEU A 1 106 ? -10.746 -4.402 -10.625 1.00 90.62 106 LEU A O 1
ATOM 766 N N . VAL A 1 107 ? -9.727 -5.728 -12.129 1.00 93.88 107 VAL A N 1
ATOM 767 C CA . VAL A 1 107 ? -10.951 -6.032 -12.887 1.00 93.88 107 VAL A CA 1
ATOM 768 C C . VAL A 1 107 ? -11.946 -6.796 -12.019 1.00 93.88 107 VAL A C 1
ATOM 770 O O . VAL A 1 107 ? -13.108 -6.409 -11.945 1.00 93.88 107 VAL A O 1
ATOM 773 N N . VAL A 1 108 ? -11.500 -7.844 -11.322 1.00 93.88 108 VAL A N 1
ATOM 774 C CA . VAL A 1 108 ? -12.367 -8.646 -10.446 1.00 93.88 108 VAL A CA 1
ATOM 775 C C . VAL A 1 108 ? -12.957 -7.792 -9.326 1.00 93.88 108 VAL A C 1
ATOM 777 O O . VAL A 1 108 ? -14.160 -7.858 -9.081 1.00 93.88 108 VAL A O 1
ATOM 780 N N . LEU A 1 109 ? -12.139 -6.965 -8.671 1.00 90.19 109 LEU A N 1
ATOM 781 C CA . LEU A 1 109 ? -12.608 -6.057 -7.625 1.00 90.19 109 LEU A CA 1
ATOM 782 C C . LEU A 1 109 ? -13.622 -5.048 -8.172 1.00 90.19 109 LEU A C 1
ATOM 784 O O . LEU A 1 109 ? -14.682 -4.881 -7.575 1.00 90.19 109 LEU A O 1
ATOM 788 N N . GLY A 1 110 ? -13.343 -4.434 -9.325 1.00 90.56 110 GLY A N 1
ATOM 789 C CA . GLY A 1 110 ? -14.258 -3.493 -9.969 1.00 90.56 110 GLY A CA 1
ATOM 790 C C . GLY A 1 110 ? -15.601 -4.133 -10.324 1.00 90.56 110 GLY A C 1
ATOM 791 O O . GLY A 1 110 ? -16.652 -3.590 -9.991 1.00 90.56 110 GLY A O 1
ATOM 792 N N . LEU A 1 111 ? -15.578 -5.326 -10.924 1.00 94.12 111 LEU A N 1
ATOM 793 C CA . LEU A 1 111 ? -16.793 -6.079 -11.246 1.00 94.12 111 LEU A CA 1
ATOM 794 C C . LEU A 1 111 ? -17.584 -6.454 -9.991 1.00 94.12 111 LEU A C 1
ATOM 796 O O . LEU A 1 111 ? -18.811 -6.343 -9.981 1.00 94.12 111 LEU A O 1
ATOM 800 N N . LYS A 1 112 ? -16.898 -6.872 -8.923 1.00 90.00 112 LYS A N 1
ATOM 801 C CA . LYS A 1 112 ? -17.548 -7.216 -7.657 1.00 90.00 112 LYS A CA 1
ATOM 802 C C . LYS A 1 112 ? -18.224 -5.994 -7.034 1.00 90.00 112 LYS A C 1
ATOM 804 O O . LYS A 1 112 ? -19.381 -6.091 -6.647 1.00 90.00 112 LYS A O 1
ATOM 809 N N . MET A 1 113 ? -17.551 -4.841 -7.019 1.00 88.19 113 MET A N 1
ATOM 810 C CA . MET A 1 113 ? -18.127 -3.590 -6.509 1.00 88.19 113 MET A CA 1
ATOM 811 C C . MET A 1 113 ? -19.349 -3.140 -7.321 1.00 88.19 113 MET A C 1
ATOM 813 O O . MET A 1 113 ? -20.339 -2.712 -6.737 1.00 88.19 113 MET A O 1
ATOM 817 N N . LEU A 1 114 ? -19.324 -3.287 -8.651 1.00 92.19 114 LEU A N 1
ATOM 818 C CA . LEU A 1 114 ? -20.480 -2.988 -9.509 1.00 92.19 114 LEU A CA 1
ATOM 819 C C . LEU A 1 114 ? -21.653 -3.949 -9.287 1.00 92.19 114 LEU A C 1
ATOM 821 O O . LEU A 1 114 ? -22.805 -3.570 -9.475 1.00 92.19 114 LEU A O 1
ATOM 825 N N . SER A 1 115 ? -21.367 -5.185 -8.880 1.00 89.19 115 SER A N 1
ATOM 826 C CA . SER A 1 115 ? -22.388 -6.211 -8.661 1.00 89.19 115 SER A CA 1
ATOM 827 C C . SER A 1 115 ? -23.201 -6.003 -7.376 1.00 89.19 115 SER A C 1
ATOM 829 O O . SER A 1 115 ? -24.140 -6.761 -7.144 1.00 89.19 115 SER A O 1
ATOM 831 N N . GLY A 1 116 ? -22.874 -5.002 -6.545 1.00 72.81 116 GLY A N 1
ATOM 832 C CA . GLY A 1 116 ? -23.683 -4.582 -5.389 1.00 72.81 116 GLY A CA 1
ATOM 833 C C . GLY A 1 116 ? -23.899 -5.643 -4.298 1.00 72.81 116 GLY A C 1
ATOM 834 O O . GLY A 1 116 ? -24.748 -5.447 -3.431 1.00 72.81 116 GLY A O 1
ATOM 835 N N . LYS A 1 117 ? -23.159 -6.756 -4.351 1.00 51.53 117 LYS A N 1
ATOM 836 C CA . LYS A 1 117 ? -23.063 -7.795 -3.315 1.00 51.53 117 LYS A CA 1
ATOM 837 C C . LYS A 1 117 ? -21.777 -7.613 -2.525 1.00 51.53 117 LYS A C 1
ATOM 839 O O . LYS A 1 117 ? -21.847 -7.752 -1.289 1.00 51.53 117 LYS A O 1
#

Radius of gyration: 15.42 Å; chains: 1; bounding box: 34×33×37 Å